Protein AF-A0A7Z1KKL9-F1 (afdb_monomer_lite)

Foldseek 3Di:
DDWDQDLQRWIKDWDQDPVRFIKIKTAHADDPVLCVVCVVVLVVLLVCLPPPQRLQCQLLCSLVVSVVVVVVCCVVVVDPPPDDDVLNVLQVRMKMWGDDVNDIDIDGLVVCVVVVVDPPVRSSNVSSLSSLSRSCPSPDDSVVCCVRSVVSNCVNVVD

pLDDT: mean 88.65, std 7.65, range [48.06, 95.81]

Sequence (159 aa):
MAVKIDRKLNFVSTITRDDGSLVYLHIVPFPYEVVEENCVLLGNLFNNFFSLVGSVGAPRVAAMMLRKIIKARQEAGDLQPGTPNIVDEIQRLTTVIWNDNGTWKTSSLEAAFRQEIITDDEYREVEGEVVFFMVSSAIQKANLIAPTVGKALDMYSGQ

Radius of gyration: 15.47 Å; chains: 1; bounding box: 38×26×46 Å

Organism: Salmonella dublin (NCBI:txid98360)

Secondary structure (DSSP, 8-state):
---EE-TT--EEEEEE-TTS-EEEEEEPPPPHHHHHHTHHHHHHHHHHIIIII-TTTHHHHHHHHHHHHHHHHHHTTSS-TT---HHHHHHHTEEEEEEETTEEEEEEHHHHHHTTSS-HHHHHHHHHHHHHHHHHHHHS-HHHHIIIIIHHHHHHTT-

Structure (mmCIF, N/CA/C/O backbone):
data_AF-A0A7Z1KKL9-F1
#
_entry.id   AF-A0A7Z1KKL9-F1
#
loop_
_atom_site.group_PDB
_atom_site.id
_atom_site.type_symbol
_atom_site.label_atom_id
_atom_site.label_alt_id
_atom_site.label_comp_id
_atom_site.label_asym_id
_atom_site.label_entity_id
_atom_site.label_seq_id
_atom_site.pdbx_PDB_ins_code
_atom_site.Cartn_x
_atom_site.Cartn_y
_atom_site.Cartn_z
_atom_site.occupancy
_atom_site.B_iso_or_equiv
_atom_site.auth_seq_id
_atom_site.auth_comp_id
_atom_site.auth_asym_id
_atom_site.auth_atom_id
_atom_site.pdbx_PDB_model_num
ATOM 1 N N . MET A 1 1 ? -0.823 5.212 14.093 1.00 56.66 1 MET A N 1
ATOM 2 C CA . MET A 1 1 ? -1.318 3.980 13.444 1.00 56.66 1 MET A CA 1
ATOM 3 C C . MET A 1 1 ? -0.376 2.845 13.793 1.00 56.66 1 MET A C 1
ATOM 5 O O . MET A 1 1 ? 0.814 3.065 13.669 1.00 56.66 1 MET A O 1
ATOM 9 N N . ALA A 1 2 ? -0.844 1.676 14.240 1.00 62.31 2 ALA A N 1
ATOM 10 C CA . ALA A 1 2 ? 0.051 0.541 14.504 1.00 62.31 2 ALA A CA 1
ATOM 11 C C . ALA A 1 2 ? 0.316 -0.259 13.216 1.00 62.31 2 ALA A C 1
ATOM 13 O O . ALA A 1 2 ? -0.637 -0.724 12.583 1.00 62.31 2 ALA A O 1
ATOM 14 N N . VAL A 1 3 ? 1.594 -0.429 12.864 1.00 64.75 3 VAL A N 1
ATOM 15 C CA . VAL A 1 3 ? 2.072 -1.094 11.641 1.00 64.75 3 VAL A CA 1
ATOM 16 C C . VAL A 1 3 ? 2.664 -2.467 11.968 1.00 64.75 3 VAL A C 1
ATOM 18 O O . VAL A 1 3 ? 3.428 -2.636 12.919 1.00 64.75 3 VAL A O 1
ATOM 21 N N . LYS A 1 4 ? 2.318 -3.491 11.179 1.00 75.69 4 LYS A N 1
ATOM 22 C CA . LYS A 1 4 ? 2.917 -4.829 11.294 1.00 75.69 4 LYS A CA 1
ATOM 23 C C . LYS A 1 4 ? 3.080 -5.489 9.930 1.00 75.69 4 LYS A C 1
ATOM 25 O O . LYS A 1 4 ? 2.130 -5.552 9.160 1.00 75.69 4 LYS A O 1
ATOM 30 N N . ILE A 1 5 ? 4.262 -6.049 9.669 1.00 74.56 5 ILE A N 1
ATOM 31 C CA . ILE A 1 5 ? 4.552 -6.846 8.468 1.00 74.56 5 ILE A CA 1
ATOM 32 C C . ILE A 1 5 ? 4.816 -8.289 8.904 1.00 74.56 5 ILE A C 1
ATOM 34 O O . ILE A 1 5 ? 5.704 -8.542 9.724 1.00 74.56 5 ILE A O 1
ATOM 38 N N . ASP A 1 6 ? 4.024 -9.239 8.410 1.00 73.25 6 ASP A N 1
ATOM 39 C CA . ASP A 1 6 ? 4.187 -10.655 8.747 1.00 73.25 6 ASP A CA 1
ATOM 40 C C . ASP A 1 6 ? 5.211 -11.373 7.838 1.00 73.25 6 ASP A C 1
ATOM 42 O O . ASP A 1 6 ? 5.744 -10.818 6.877 1.00 73.25 6 ASP A O 1
ATOM 46 N N . ARG A 1 7 ? 5.513 -12.646 8.136 1.00 61.34 7 ARG A N 1
ATOM 47 C CA . ARG A 1 7 ? 6.477 -13.449 7.352 1.00 61.34 7 ARG A CA 1
ATOM 48 C C . ARG A 1 7 ? 6.028 -13.744 5.917 1.00 61.34 7 ARG A C 1
ATOM 50 O O . ARG A 1 7 ? 6.867 -14.121 5.105 1.00 61.34 7 ARG A O 1
ATOM 57 N N . LYS A 1 8 ? 4.733 -13.622 5.625 1.00 69.31 8 LYS A N 1
ATOM 58 C CA . LYS A 1 8 ? 4.160 -13.749 4.281 1.00 69.31 8 LYS A CA 1
ATOM 59 C C . LYS A 1 8 ? 4.096 -12.395 3.565 1.00 69.31 8 LYS A C 1
ATOM 61 O O . LYS A 1 8 ? 3.557 -12.339 2.467 1.00 69.31 8 LYS A O 1
ATOM 66 N N . LEU A 1 9 ? 4.672 -11.344 4.162 1.00 76.69 9 LEU A N 1
ATOM 67 C CA . LEU A 1 9 ? 4.603 -9.963 3.696 1.00 76.69 9 LEU A CA 1
ATOM 68 C C . LEU A 1 9 ? 3.171 -9.416 3.656 1.00 76.69 9 LEU A C 1
ATOM 70 O O . LEU A 1 9 ? 2.892 -8.526 2.868 1.00 76.69 9 LEU A O 1
ATOM 74 N N . ASN A 1 10 ? 2.263 -9.894 4.508 1.00 83.31 10 ASN A N 1
ATOM 75 C CA . ASN A 1 10 ? 1.028 -9.154 4.739 1.00 83.31 10 ASN A CA 1
ATOM 76 C C . ASN A 1 10 ? 1.354 -7.930 5.585 1.00 83.31 10 ASN A C 1
ATOM 78 O O . ASN A 1 10 ? 2.002 -8.045 6.632 1.00 83.31 10 ASN A O 1
ATOM 82 N N . PHE A 1 11 ? 0.896 -6.774 5.129 1.00 85.12 11 PHE A N 1
ATOM 83 C CA . PHE A 1 11 ? 1.008 -5.526 5.861 1.00 85.12 11 PHE A CA 1
ATOM 84 C C . PHE A 1 11 ? -0.329 -5.214 6.522 1.00 85.12 11 PHE A C 1
ATOM 86 O O . PHE A 1 11 ? -1.378 -5.244 5.881 1.00 85.12 11 PHE A O 1
ATOM 93 N N . VAL A 1 12 ? -0.282 -4.952 7.825 1.00 87.81 12 VAL A N 1
ATOM 94 C CA . VAL A 1 12 ? -1.422 -4.488 8.605 1.00 87.81 12 VAL A CA 1
ATOM 95 C C . VAL A 1 12 ? -1.148 -3.065 9.062 1.00 87.81 12 VAL A C 1
ATOM 97 O O . VAL A 1 12 ? -0.140 -2.831 9.730 1.00 87.81 12 VAL A O 1
ATOM 100 N N . SER A 1 13 ? -2.053 -2.149 8.721 1.00 87.06 13 SER A N 1
ATOM 101 C CA . SER A 1 13 ? -2.093 -0.781 9.250 1.00 87.06 13 SER A CA 1
ATOM 102 C C . SER A 1 13 ? -3.379 -0.587 10.050 1.00 87.06 13 SER A C 1
ATOM 104 O O . SER A 1 13 ? -4.375 -1.276 9.822 1.00 87.06 13 SER A O 1
ATOM 106 N N . THR A 1 14 ? -3.357 0.311 11.031 1.00 90.12 14 THR A N 1
ATOM 107 C CA . THR A 1 14 ? -4.506 0.570 11.909 1.00 90.12 14 THR A CA 1
ATOM 108 C C . THR A 1 14 ? -4.758 2.059 12.005 1.00 90.12 14 THR A C 1
ATOM 110 O O . THR A 1 14 ? -3.934 2.777 12.569 1.00 90.12 14 THR A O 1
ATOM 113 N N . ILE A 1 15 ? -5.920 2.502 11.540 1.00 89.88 15 ILE A N 1
ATOM 114 C CA . ILE A 1 15 ? -6.412 3.857 11.761 1.00 89.88 15 ILE A CA 1
ATOM 115 C C . ILE A 1 15 ? -7.050 3.888 13.147 1.00 89.88 15 ILE A C 1
ATOM 117 O O . ILE A 1 15 ? -7.956 3.106 13.447 1.00 89.88 15 ILE A O 1
ATOM 121 N N . THR A 1 16 ? -6.548 4.775 13.998 1.00 87.88 16 THR A N 1
ATOM 122 C CA . THR A 1 16 ? -7.116 5.042 15.319 1.00 87.88 16 THR A CA 1
ATOM 123 C C . THR A 1 16 ? -7.746 6.416 15.270 1.00 87.88 16 THR A C 1
ATOM 125 O O . THR A 1 16 ? -7.037 7.399 15.067 1.00 87.88 16 THR A O 1
ATOM 128 N N . ARG A 1 17 ? -9.065 6.466 15.427 1.00 88.62 17 ARG A N 1
ATOM 129 C CA . ARG A 1 17 ? -9.824 7.715 15.427 1.00 88.62 17 ARG A CA 1
ATOM 130 C C . ARG A 1 17 ? -9.868 8.340 16.811 1.00 88.62 17 ARG A C 1
ATOM 132 O O . ARG A 1 17 ? -9.662 7.662 17.818 1.00 88.62 17 ARG A O 1
ATOM 139 N N . ASP A 1 18 ? -10.213 9.621 16.851 1.00 85.25 18 ASP A N 1
ATOM 140 C CA . ASP A 1 18 ? -10.347 10.390 18.092 1.00 85.25 18 ASP A CA 1
ATOM 141 C C . ASP A 1 18 ? -11.429 9.828 19.031 1.00 85.25 18 ASP A C 1
ATOM 143 O O . ASP A 1 18 ? -11.326 9.954 20.250 1.00 85.25 18 ASP A O 1
ATOM 147 N N . ASP A 1 19 ? -12.451 9.165 18.480 1.00 85.56 19 ASP A N 1
ATOM 148 C CA . ASP A 1 19 ? -13.516 8.494 19.236 1.00 85.56 19 ASP A CA 1
ATOM 149 C C . ASP A 1 19 ? -13.107 7.112 19.789 1.00 85.56 19 ASP A C 1
ATOM 151 O O . ASP A 1 19 ? -13.902 6.434 20.442 1.00 85.56 19 ASP A O 1
ATOM 155 N N . GLY A 1 20 ? -11.865 6.686 19.540 1.00 84.00 20 GLY A N 1
ATOM 156 C CA . GLY A 1 20 ? -11.327 5.391 19.946 1.00 84.00 20 GLY A CA 1
ATOM 157 C C . GLY A 1 20 ? -11.741 4.226 19.046 1.00 84.00 20 GLY A C 1
ATOM 158 O O . GLY A 1 20 ? -11.329 3.091 19.303 1.00 84.00 20 GLY A O 1
ATOM 159 N N . SER A 1 21 ? -12.525 4.469 17.991 1.00 87.69 21 SER A N 1
ATOM 160 C CA . SER A 1 21 ? -12.839 3.441 17.005 1.00 87.69 21 SER A CA 1
ATOM 161 C C . SER A 1 21 ? -11.605 3.085 16.170 1.00 87.69 21 SER A C 1
ATOM 163 O O . SER A 1 21 ? -10.702 3.897 15.936 1.00 87.69 21 SER A O 1
ATOM 165 N N . LEU A 1 22 ? -11.549 1.816 15.762 1.00 90.94 22 LEU A N 1
ATOM 166 C CA . LEU A 1 22 ? -10.426 1.247 15.030 1.00 90.94 22 LEU A CA 1
ATOM 167 C C . LEU A 1 22 ? -10.890 0.760 13.664 1.00 90.94 22 LEU A C 1
ATOM 169 O O . LEU A 1 22 ? -11.866 0.011 13.556 1.00 90.94 22 LEU A O 1
ATOM 173 N N . VAL A 1 23 ? -10.136 1.138 12.638 1.00 92.94 23 VAL A N 1
ATOM 174 C CA . VAL A 1 23 ? -10.249 0.571 11.295 1.00 92.94 23 VAL A CA 1
ATOM 175 C C . VAL A 1 23 ? -8.927 -0.104 10.971 1.00 92.94 23 VAL A C 1
ATOM 177 O O . VAL A 1 23 ? -7.869 0.519 11.043 1.00 92.94 23 VAL A O 1
ATOM 180 N N . TYR A 1 24 ? -8.977 -1.386 10.628 1.00 93.38 24 TYR A N 1
ATOM 181 C CA . TYR A 1 24 ? -7.793 -2.131 10.226 1.00 93.38 24 TYR A CA 1
ATOM 182 C C . TYR A 1 24 ? -7.713 -2.218 8.712 1.00 93.38 24 TYR A C 1
ATOM 184 O O . TYR A 1 24 ? -8.711 -2.392 8.017 1.00 93.38 24 TYR A O 1
ATOM 192 N N . LEU A 1 25 ? -6.492 -2.157 8.214 1.00 93.31 25 LEU A N 1
ATOM 193 C CA . LEU A 1 25 ? -6.150 -2.340 6.820 1.00 93.31 25 LEU A CA 1
ATOM 194 C C . LEU A 1 25 ? -5.293 -3.584 6.727 1.00 93.31 25 LEU A C 1
ATOM 196 O O . LEU A 1 25 ? -4.316 -3.709 7.457 1.00 93.31 25 LEU A O 1
ATOM 200 N N . HIS A 1 26 ? -5.654 -4.492 5.836 1.00 93.94 26 HIS A N 1
ATOM 201 C CA . HIS A 1 26 ? -4.886 -5.686 5.538 1.00 93.94 26 HIS A CA 1
ATOM 202 C C . HIS A 1 26 ? -4.524 -5.684 4.055 1.00 93.94 26 HIS A C 1
ATOM 204 O O . HIS A 1 26 ? -5.396 -5.811 3.193 1.00 93.94 26 HIS A O 1
ATOM 210 N N . ILE A 1 27 ? -3.234 -5.528 3.775 1.00 94.44 27 ILE A N 1
ATOM 211 C CA . ILE A 1 27 ? -2.669 -5.434 2.436 1.00 94.44 27 ILE A CA 1
ATOM 212 C C . ILE A 1 27 ? -1.919 -6.728 2.139 1.00 94.44 27 ILE A C 1
ATOM 214 O O . ILE A 1 27 ? -1.012 -7.121 2.880 1.00 94.44 27 ILE A O 1
ATOM 218 N N . VAL A 1 28 ? -2.277 -7.360 1.026 1.00 92.81 28 VAL A N 1
ATOM 219 C CA . VAL A 1 28 ? -1.585 -8.533 0.485 1.00 92.81 28 VAL A CA 1
ATOM 220 C C . VAL A 1 28 ? -0.608 -8.062 -0.601 1.00 92.81 28 VAL A C 1
ATOM 222 O O . VAL A 1 28 ? -0.984 -7.223 -1.419 1.00 92.81 28 VAL A O 1
ATOM 225 N N . PRO A 1 29 ? 0.642 -8.557 -0.640 1.00 91.25 29 PRO A N 1
ATOM 226 C CA . PRO A 1 29 ? 1.599 -8.177 -1.675 1.00 91.25 29 PRO A CA 1
ATOM 227 C C . PRO A 1 29 ? 1.132 -8.665 -3.053 1.00 91.25 29 PRO A C 1
ATOM 229 O O . PRO A 1 29 ? 0.320 -9.587 -3.162 1.00 91.25 29 PRO A O 1
ATOM 232 N N . PHE A 1 30 ? 1.664 -8.065 -4.120 1.00 93.88 30 PHE A N 1
ATOM 233 C CA . PHE A 1 30 ? 1.321 -8.484 -5.477 1.00 93.88 30 PHE A CA 1
ATOM 234 C C . PHE A 1 30 ? 1.674 -9.961 -5.728 1.00 93.88 30 PHE A C 1
ATOM 236 O O . PHE A 1 30 ? 2.753 -10.409 -5.325 1.00 93.88 30 PHE A O 1
ATOM 243 N N . PRO A 1 31 ? 0.805 -10.712 -6.429 1.00 92.44 31 PRO A N 1
ATOM 244 C CA . PRO A 1 31 ? 1.171 -12.019 -6.956 1.00 92.44 31 PRO A CA 1
ATOM 245 C C . PRO A 1 31 ? 2.233 -11.866 -8.057 1.00 92.44 31 PRO A C 1
ATOM 247 O O . PRO A 1 31 ? 2.389 -10.793 -8.646 1.00 92.44 31 PRO A O 1
ATOM 250 N N . TYR A 1 32 ? 2.981 -12.938 -8.324 1.00 90.06 32 TYR A N 1
ATOM 251 C CA . TYR A 1 32 ? 4.151 -12.892 -9.205 1.00 90.06 32 TYR A CA 1
ATOM 252 C C . TYR A 1 32 ? 3.809 -12.421 -10.623 1.00 90.06 32 TYR A C 1
ATOM 254 O O . TYR A 1 32 ? 4.545 -11.624 -11.194 1.00 90.06 32 TYR A O 1
ATOM 262 N N . GLU A 1 33 ? 2.665 -12.848 -11.150 1.00 92.25 33 GLU A N 1
ATOM 263 C CA . GLU A 1 33 ? 2.192 -12.531 -12.497 1.00 92.25 33 GLU A CA 1
ATOM 264 C C . GLU A 1 33 ? 1.984 -11.017 -12.665 1.00 92.25 33 GLU A C 1
ATOM 266 O O . GLU A 1 33 ? 2.451 -10.415 -13.628 1.00 92.25 33 GLU A O 1
ATOM 271 N N . VAL A 1 34 ? 1.390 -10.365 -11.658 1.00 93.06 34 VAL A N 1
ATOM 272 C CA . VAL A 1 34 ? 1.195 -8.905 -11.657 1.00 93.06 34 VAL A CA 1
ATOM 273 C C . VAL A 1 34 ? 2.539 -8.176 -11.591 1.00 93.06 34 VAL A C 1
ATOM 275 O O . VAL A 1 34 ? 2.708 -7.135 -12.232 1.00 93.06 34 VAL A O 1
ATOM 278 N N . VAL A 1 35 ? 3.509 -8.710 -10.839 1.00 93.81 35 VAL A N 1
ATOM 279 C CA . VAL A 1 35 ? 4.864 -8.140 -10.770 1.00 93.81 35 VAL A CA 1
ATOM 280 C C . VAL A 1 35 ? 5.586 -8.278 -12.108 1.00 93.81 35 VAL A C 1
ATOM 282 O O . VAL A 1 35 ? 6.212 -7.316 -12.548 1.00 93.81 35 VAL A O 1
ATOM 285 N N . GLU A 1 36 ? 5.491 -9.436 -12.760 1.00 92.75 36 GLU A N 1
ATOM 286 C CA . GLU A 1 36 ? 6.111 -9.708 -14.058 1.00 92.75 36 GLU A CA 1
ATOM 287 C C . GLU A 1 36 ? 5.585 -8.751 -15.138 1.00 92.75 36 GLU A C 1
ATOM 289 O O . GLU A 1 36 ? 6.372 -8.044 -15.774 1.00 92.75 36 GLU A O 1
ATOM 294 N N . GLU A 1 37 ? 4.261 -8.632 -15.261 1.00 92.12 37 GLU A N 1
ATOM 295 C CA . GLU A 1 37 ? 3.599 -7.750 -16.231 1.00 92.12 37 GLU A CA 1
ATOM 296 C C . GLU A 1 37 ? 3.939 -6.264 -16.022 1.00 92.12 37 GLU A C 1
ATOM 298 O O . GLU A 1 37 ? 4.019 -5.487 -16.977 1.00 92.12 37 GLU A O 1
ATOM 303 N N . ASN A 1 38 ? 4.174 -5.849 -14.772 1.00 93.12 38 ASN A N 1
ATOM 304 C CA . ASN A 1 38 ? 4.364 -4.445 -14.402 1.00 93.12 38 ASN A CA 1
ATOM 305 C C . ASN A 1 38 ? 5.797 -4.103 -13.971 1.00 93.12 38 ASN A C 1
ATOM 307 O O . ASN A 1 38 ? 6.036 -3.006 -13.457 1.00 93.12 38 ASN A O 1
ATOM 311 N N . CYS A 1 39 ? 6.768 -4.991 -14.193 1.00 92.62 39 CYS A N 1
ATOM 312 C CA . CYS A 1 39 ? 8.105 -4.897 -13.597 1.00 92.62 39 CYS A CA 1
ATOM 313 C C . CYS A 1 39 ? 8.823 -3.566 -13.884 1.00 92.62 39 CYS A C 1
ATOM 315 O O . CYS A 1 39 ? 9.411 -2.970 -12.981 1.00 92.62 39 CYS A O 1
ATOM 317 N N . VAL A 1 40 ? 8.716 -3.036 -15.107 1.00 92.75 40 VAL A N 1
ATOM 318 C CA . VAL A 1 40 ? 9.313 -1.740 -15.484 1.00 92.75 40 VAL A CA 1
ATOM 319 C C . VAL A 1 40 ? 8.627 -0.573 -14.767 1.00 92.75 40 VAL A C 1
ATOM 321 O O . VAL A 1 40 ? 9.294 0.361 -14.320 1.00 92.75 40 VAL A O 1
ATOM 324 N N . LEU A 1 41 ? 7.296 -0.611 -14.631 1.00 93.56 41 LEU A N 1
ATOM 325 C CA . LEU A 1 41 ? 6.544 0.414 -13.899 1.00 93.56 41 LEU A CA 1
ATOM 326 C C . LEU A 1 41 ? 6.944 0.407 -12.423 1.00 93.56 41 LEU A C 1
ATOM 328 O O . LEU A 1 41 ? 7.282 1.454 -11.871 1.00 93.56 41 LEU A O 1
ATOM 332 N N . LEU A 1 42 ? 6.928 -0.779 -11.812 1.00 95.38 42 LEU A N 1
ATOM 333 C CA . LEU A 1 42 ? 7.241 -0.988 -10.403 1.00 95.38 42 LEU A CA 1
ATOM 334 C C . LEU A 1 42 ? 8.686 -0.599 -10.085 1.00 95.38 42 LEU A C 1
ATOM 336 O O . LEU A 1 42 ? 8.917 0.127 -9.123 1.00 95.38 42 LEU A O 1
ATOM 340 N N . GLY A 1 43 ? 9.645 -1.000 -10.923 1.00 94.12 43 GLY A N 1
ATOM 341 C CA . GLY A 1 43 ? 11.055 -0.644 -10.761 1.00 94.12 43 GLY A CA 1
ATOM 342 C C . GLY A 1 43 ? 11.298 0.864 -10.847 1.00 94.12 43 GLY A C 1
ATOM 343 O O . GLY A 1 43 ? 11.998 1.425 -10.003 1.00 94.12 43 GLY A O 1
ATOM 344 N N . ASN A 1 44 ? 10.669 1.547 -11.808 1.00 93.88 44 ASN A N 1
ATOM 345 C CA . ASN A 1 44 ? 10.779 3.003 -11.934 1.00 93.88 44 ASN A CA 1
ATOM 346 C C . ASN A 1 44 ? 10.159 3.729 -10.736 1.00 93.88 44 ASN A C 1
ATOM 348 O O . ASN A 1 44 ? 10.751 4.669 -10.206 1.00 93.88 44 ASN A O 1
ATOM 352 N N . LEU A 1 45 ? 8.976 3.296 -10.296 1.00 94.50 45 LEU A N 1
ATOM 353 C CA . LEU A 1 45 ? 8.298 3.888 -9.148 1.00 94.50 45 LEU A CA 1
ATOM 354 C C . LEU A 1 45 ? 9.108 3.680 -7.862 1.00 94.50 45 LEU A C 1
ATOM 356 O O . LEU A 1 45 ? 9.333 4.638 -7.123 1.00 94.50 45 LEU A O 1
ATOM 360 N N . PHE A 1 46 ? 9.630 2.468 -7.662 1.00 94.38 46 PHE A N 1
ATOM 361 C CA . PHE A 1 46 ? 10.534 2.137 -6.568 1.00 94.38 46 PHE A CA 1
ATOM 362 C C . PHE A 1 46 ? 11.776 3.030 -6.564 1.00 94.38 46 PHE A C 1
ATOM 364 O O . PHE A 1 46 ? 12.072 3.655 -5.552 1.00 94.38 46 PHE A O 1
ATOM 371 N N . ASN A 1 47 ? 12.477 3.149 -7.696 1.00 93.75 47 ASN A N 1
ATOM 372 C CA . ASN A 1 47 ? 13.646 4.020 -7.803 1.00 93.75 47 ASN A CA 1
ATOM 373 C C . ASN A 1 47 ? 13.300 5.470 -7.432 1.00 93.75 47 ASN A C 1
ATOM 375 O O . ASN A 1 47 ? 14.002 6.090 -6.634 1.00 93.75 47 ASN A O 1
ATOM 379 N N . ASN A 1 48 ? 12.179 5.980 -7.947 1.00 93.44 48 ASN A N 1
ATOM 380 C CA . ASN A 1 48 ? 11.762 7.357 -7.713 1.00 93.44 48 ASN A CA 1
ATOM 381 C C . ASN A 1 48 ? 11.446 7.652 -6.238 1.00 93.44 48 ASN A C 1
ATOM 383 O O . ASN A 1 48 ? 11.693 8.774 -5.790 1.00 93.44 48 ASN A O 1
ATOM 387 N N . PHE A 1 49 ? 10.947 6.675 -5.470 1.00 92.38 49 PHE A N 1
ATOM 388 C CA . PHE A 1 49 ? 10.750 6.835 -4.025 1.00 92.38 49 PHE A CA 1
ATOM 389 C C . PHE A 1 49 ? 12.050 7.219 -3.319 1.00 92.38 49 PHE A C 1
ATOM 391 O O . PHE A 1 49 ? 12.073 8.162 -2.530 1.00 92.38 49 PHE A O 1
ATOM 398 N N . PHE A 1 50 ? 13.149 6.539 -3.639 1.00 87.88 50 PHE A N 1
ATOM 399 C CA . PHE A 1 50 ? 14.428 6.770 -2.971 1.00 87.88 50 PHE A CA 1
ATOM 400 C C . PHE A 1 50 ? 15.230 7.911 -3.595 1.00 87.88 50 PHE A C 1
ATOM 402 O O . PHE A 1 50 ? 15.915 8.623 -2.865 1.00 87.88 50 PHE A O 1
ATOM 409 N N . SER A 1 51 ? 15.143 8.117 -4.911 1.00 91.12 51 SER A N 1
ATOM 410 C CA . SER A 1 51 ? 15.964 9.114 -5.605 1.00 91.12 51 SER A CA 1
ATOM 411 C C . SER A 1 51 ? 15.403 10.536 -5.549 1.00 91.12 51 SER A C 1
ATOM 413 O O . SER A 1 51 ? 16.182 11.483 -5.619 1.00 91.12 51 SER A O 1
ATOM 415 N N . LEU A 1 52 ? 14.077 10.710 -5.466 1.00 89.62 52 LEU A N 1
ATOM 416 C CA . LEU A 1 52 ? 13.440 12.037 -5.508 1.00 89.62 52 LEU A CA 1
ATOM 417 C C . LEU A 1 52 ? 12.937 12.521 -4.147 1.00 89.62 52 LEU A C 1
ATOM 419 O O . LEU A 1 52 ? 12.859 13.726 -3.926 1.00 89.62 52 LEU A O 1
ATOM 423 N N . VAL A 1 53 ? 12.556 11.599 -3.263 1.00 88.44 53 VAL A N 1
ATOM 424 C CA . VAL A 1 53 ? 11.820 11.924 -2.030 1.00 88.44 53 VAL A CA 1
ATOM 425 C C . VAL A 1 53 ? 12.582 11.456 -0.794 1.00 88.44 53 VAL A C 1
ATOM 427 O O . VAL A 1 53 ? 12.645 12.165 0.208 1.00 88.44 53 VAL A O 1
ATOM 430 N N . GLY A 1 54 ? 13.188 10.272 -0.876 1.00 87.31 54 GLY A N 1
ATOM 431 C CA . GLY A 1 54 ? 13.802 9.594 0.257 1.00 87.31 54 GLY A CA 1
ATOM 432 C C . GLY A 1 54 ? 12.800 8.713 1.008 1.00 87.31 54 GLY A C 1
ATOM 433 O O . GLY A 1 54 ? 11.584 8.864 0.892 1.00 87.31 54 GLY A O 1
ATOM 434 N N . SER A 1 55 ? 13.323 7.770 1.793 1.00 81.88 55 SER A N 1
ATOM 435 C CA . SER A 1 55 ? 12.539 6.685 2.400 1.00 81.88 55 SER A CA 1
ATOM 436 C C . SER A 1 55 ? 11.392 7.158 3.296 1.00 81.88 55 SER A C 1
ATOM 438 O O . SER A 1 55 ? 10.319 6.572 3.245 1.00 81.88 55 SER A O 1
ATOM 440 N N . VAL A 1 56 ? 11.596 8.213 4.090 1.00 85.25 56 VAL A N 1
ATOM 441 C CA . VAL A 1 56 ? 10.605 8.700 5.070 1.00 85.25 56 VAL A CA 1
ATOM 442 C C . VAL A 1 56 ? 9.449 9.447 4.400 1.00 85.25 56 VAL A C 1
ATOM 444 O O . VAL A 1 56 ? 8.308 9.339 4.830 1.00 85.25 56 VAL A O 1
ATOM 447 N N . GLY A 1 57 ? 9.727 10.205 3.334 1.00 87.25 57 GLY A N 1
ATOM 448 C CA . GLY A 1 57 ? 8.702 10.975 2.624 1.00 87.25 57 GLY A CA 1
ATOM 449 C C . GLY A 1 57 ? 7.971 10.179 1.541 1.00 87.25 57 GLY A C 1
ATOM 450 O O . GLY A 1 57 ? 6.903 10.595 1.094 1.00 87.25 57 GLY A O 1
ATOM 451 N N . ALA A 1 58 ? 8.529 9.045 1.108 1.00 91.75 58 ALA A N 1
ATOM 452 C CA . ALA A 1 58 ? 7.977 8.241 0.024 1.00 91.75 58 ALA A CA 1
ATOM 453 C C . ALA A 1 58 ? 6.526 7.769 0.258 1.00 91.75 58 ALA A C 1
ATOM 455 O O . ALA A 1 58 ? 5.734 7.938 -0.673 1.00 91.75 58 ALA A O 1
ATOM 456 N N . PRO A 1 59 ? 6.122 7.274 1.453 1.00 92.00 59 PRO A N 1
ATOM 457 C CA . PRO A 1 59 ? 4.730 6.897 1.715 1.00 92.00 59 PRO A CA 1
ATOM 458 C C . PRO A 1 59 ? 3.737 8.015 1.389 1.00 92.00 59 PRO A C 1
ATOM 460 O O . PRO A 1 59 ? 2.756 7.783 0.689 1.00 92.00 59 PRO A O 1
ATOM 463 N N . ARG A 1 60 ? 4.046 9.262 1.776 1.00 89.69 60 ARG A N 1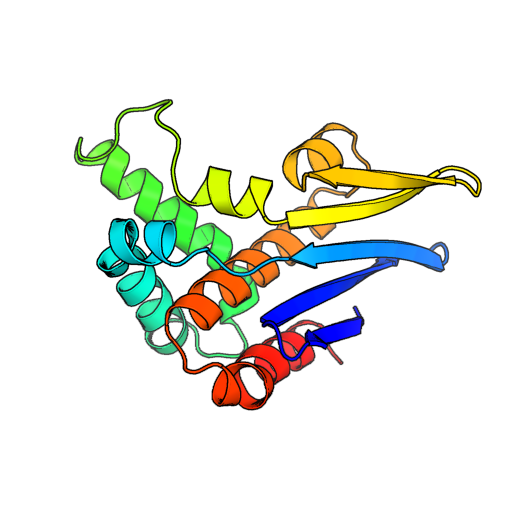
ATOM 464 C CA . ARG A 1 60 ? 3.167 10.425 1.566 1.00 89.69 60 ARG A CA 1
ATOM 465 C C . ARG A 1 60 ? 2.817 10.670 0.101 1.00 89.69 60 ARG A C 1
ATOM 467 O O . ARG A 1 60 ? 1.752 11.203 -0.195 1.00 89.69 60 ARG A O 1
ATOM 474 N N . VAL A 1 61 ? 3.733 10.355 -0.813 1.00 91.31 61 VAL A N 1
ATOM 475 C CA . VAL A 1 61 ? 3.614 10.722 -2.231 1.00 91.31 61 VAL A CA 1
ATOM 476 C C . VAL A 1 61 ? 3.462 9.533 -3.169 1.00 91.31 61 VAL A C 1
ATOM 478 O O . VAL A 1 61 ? 3.209 9.733 -4.358 1.00 91.31 61 VAL A O 1
ATOM 481 N N . ALA A 1 62 ? 3.557 8.307 -2.656 1.00 94.06 62 ALA A N 1
ATOM 482 C CA . ALA A 1 62 ? 3.587 7.092 -3.457 1.00 94.06 62 ALA A CA 1
ATOM 483 C C . ALA A 1 62 ? 2.382 6.968 -4.401 1.00 94.06 62 ALA A C 1
ATOM 485 O O . ALA A 1 62 ? 2.549 6.798 -5.612 1.00 94.06 62 ALA A O 1
ATOM 486 N N . ALA A 1 63 ? 1.172 7.158 -3.871 1.00 93.75 63 ALA A N 1
ATOM 487 C CA . ALA A 1 63 ? -0.061 7.115 -4.652 1.00 93.75 63 ALA A CA 1
ATOM 488 C C . ALA A 1 63 ? -0.135 8.221 -5.719 1.00 93.75 63 ALA A C 1
ATOM 490 O O . ALA A 1 63 ? -0.567 7.985 -6.849 1.00 93.75 63 ALA A O 1
ATOM 491 N N . MET A 1 64 ? 0.351 9.427 -5.402 1.00 93.44 64 MET A N 1
ATOM 492 C CA . MET A 1 64 ? 0.402 10.543 -6.353 1.00 93.44 64 MET A CA 1
ATOM 493 C C . MET A 1 64 ? 1.379 10.268 -7.500 1.00 93.44 64 MET A C 1
ATOM 495 O O . MET A 1 64 ? 1.070 10.552 -8.659 1.00 93.44 64 MET A O 1
ATOM 499 N N . MET A 1 65 ? 2.541 9.688 -7.197 1.00 94.50 65 MET A N 1
ATOM 500 C CA . MET A 1 65 ? 3.535 9.316 -8.203 1.00 94.50 65 MET A CA 1
ATOM 501 C C . MET A 1 65 ? 3.012 8.212 -9.121 1.00 94.50 65 MET A C 1
ATOM 503 O O . MET A 1 65 ? 3.153 8.326 -10.339 1.00 94.50 65 MET A O 1
ATOM 507 N N . LEU A 1 66 ? 2.344 7.198 -8.561 1.00 94.62 66 LEU A N 1
ATOM 508 C CA . LEU A 1 66 ? 1.703 6.145 -9.343 1.00 94.62 66 LEU A CA 1
ATOM 509 C C . LEU A 1 66 ? 0.648 6.722 -10.296 1.00 94.62 66 LEU A C 1
ATOM 511 O O . LEU A 1 66 ? 0.727 6.496 -11.504 1.00 94.62 66 LEU A O 1
ATOM 515 N N . ARG A 1 67 ? -0.281 7.546 -9.789 1.00 91.94 67 ARG A N 1
ATOM 516 C CA . ARG A 1 67 ? -1.294 8.224 -10.619 1.00 91.94 67 ARG A CA 1
ATOM 517 C C . ARG A 1 67 ? -0.676 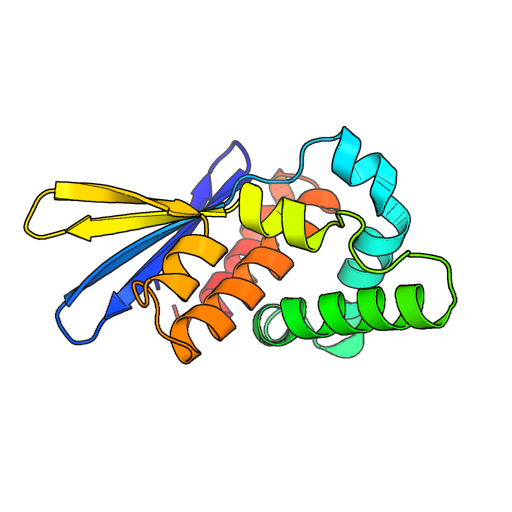9.038 -11.750 1.00 91.94 67 ARG A C 1
ATOM 519 O O . ARG A 1 67 ? -1.176 9.003 -12.871 1.00 91.94 67 ARG A O 1
ATOM 526 N N . LYS A 1 68 ? 0.417 9.756 -11.477 1.00 92.50 68 LYS A N 1
ATOM 527 C CA . LYS A 1 68 ? 1.114 10.560 -12.489 1.00 92.50 68 LYS A CA 1
ATOM 528 C C . LYS A 1 68 ? 1.706 9.691 -13.603 1.00 92.50 68 LYS A C 1
ATOM 530 O O . LYS A 1 68 ? 1.599 10.066 -14.766 1.00 92.50 68 LYS A O 1
ATOM 535 N N . ILE A 1 69 ? 2.284 8.534 -13.267 1.00 91.38 69 ILE A N 1
ATOM 536 C CA . ILE A 1 69 ? 2.813 7.578 -14.255 1.00 91.38 69 ILE A CA 1
ATOM 537 C C . ILE A 1 69 ? 1.681 6.982 -15.098 1.00 91.38 69 ILE A C 1
ATOM 539 O O . ILE A 1 69 ? 1.801 6.930 -16.320 1.00 91.38 69 ILE A O 1
ATOM 543 N N . ILE A 1 70 ? 0.576 6.566 -14.470 1.00 90.88 70 ILE A N 1
ATOM 544 C CA . ILE A 1 70 ? -0.580 6.010 -15.188 1.00 90.88 70 ILE A CA 1
ATOM 545 C C . ILE A 1 70 ? -1.176 7.047 -16.141 1.00 90.88 70 ILE A C 1
ATOM 547 O O . ILE A 1 70 ? -1.385 6.743 -17.313 1.00 90.88 70 ILE A O 1
ATOM 551 N N . LYS A 1 71 ? -1.366 8.286 -15.676 1.00 90.31 71 LYS A N 1
ATOM 552 C CA . LYS A 1 71 ? -1.865 9.381 -16.513 1.00 90.31 71 LYS A CA 1
ATOM 553 C C . LYS A 1 71 ? -0.953 9.642 -17.716 1.00 90.31 71 LYS A C 1
ATOM 555 O O . LYS A 1 71 ? -1.445 9.751 -18.830 1.00 90.31 71 LYS A O 1
ATOM 560 N N . ALA A 1 72 ? 0.366 9.662 -17.515 1.00 90.06 72 ALA A N 1
ATOM 561 C CA . ALA A 1 72 ? 1.320 9.844 -18.609 1.00 90.06 72 ALA A CA 1
ATOM 562 C C . ALA A 1 72 ? 1.253 8.708 -19.650 1.00 90.06 72 ALA A C 1
ATOM 564 O O . ALA A 1 72 ? 1.335 8.970 -20.846 1.00 90.06 72 ALA A O 1
ATOM 565 N N . ARG A 1 73 ? 1.055 7.453 -19.219 1.00 88.25 73 ARG A N 1
ATOM 566 C CA . ARG A 1 73 ? 0.862 6.311 -20.135 1.00 88.25 73 ARG A CA 1
ATOM 567 C C . ARG A 1 73 ? -0.451 6.391 -20.912 1.00 88.25 73 ARG A C 1
ATOM 569 O O . ARG A 1 73 ? -0.483 6.035 -22.085 1.00 88.25 73 ARG A O 1
ATOM 576 N N . GLN A 1 74 ? -1.520 6.873 -20.279 1.00 87.81 74 GLN A N 1
ATOM 577 C CA . GLN A 1 74 ? -2.796 7.115 -20.958 1.00 87.81 74 GLN A CA 1
ATOM 578 C C . GLN A 1 74 ? -2.662 8.212 -22.021 1.00 87.81 74 GLN A C 1
ATOM 580 O O . GLN A 1 74 ? -3.127 8.040 -23.143 1.00 87.81 74 GLN A O 1
ATOM 585 N N . GLU A 1 75 ? -1.976 9.310 -21.697 1.00 89.44 75 GLU A N 1
ATOM 586 C CA . GLU A 1 75 ? -1.704 10.410 -22.634 1.00 89.44 75 GLU A CA 1
ATOM 587 C C . GLU A 1 75 ? -0.807 9.978 -23.807 1.00 89.44 75 GLU A C 1
ATOM 589 O O . GLU A 1 75 ? -0.991 10.456 -24.924 1.00 89.44 75 GLU A O 1
ATOM 594 N N . ALA A 1 76 ? 0.123 9.045 -23.576 1.00 88.81 76 ALA A N 1
ATOM 595 C CA . ALA A 1 76 ? 0.963 8.452 -24.618 1.00 88.81 76 ALA A CA 1
ATOM 596 C C . ALA A 1 76 ? 0.223 7.436 -25.515 1.00 88.81 76 ALA A C 1
ATOM 598 O O . ALA A 1 76 ? 0.749 7.049 -26.555 1.00 88.81 76 ALA A O 1
ATOM 599 N N . GLY A 1 77 ? -0.987 7.010 -25.135 1.00 85.06 77 GLY A N 1
ATOM 600 C CA . GLY A 1 77 ? -1.761 5.993 -25.852 1.00 85.06 77 GLY A CA 1
ATOM 601 C C . GLY A 1 77 ? -1.383 4.544 -25.520 1.00 85.06 77 GLY A C 1
ATOM 602 O O . GLY A 1 77 ? -1.973 3.627 -26.087 1.00 85.06 77 GLY A O 1
ATOM 603 N N . ASP A 1 78 ? -0.460 4.325 -24.578 1.00 82.88 78 ASP A N 1
ATOM 604 C CA . ASP A 1 78 ? -0.026 2.990 -24.136 1.00 82.88 78 ASP A CA 1
ATOM 605 C C . ASP A 1 78 ? -1.092 2.278 -23.290 1.00 82.88 78 ASP A C 1
ATOM 607 O O . ASP A 1 78 ? -1.084 1.055 -23.156 1.00 82.88 78 ASP A O 1
ATOM 611 N N . LEU A 1 79 ? -1.997 3.046 -22.674 1.00 83.00 79 LEU A N 1
ATOM 612 C CA . LEU A 1 79 ? -3.019 2.532 -21.769 1.00 83.00 79 LEU A CA 1
ATOM 613 C C . LEU A 1 79 ? -4.380 3.126 -22.131 1.00 83.00 79 LEU A C 1
ATOM 615 O O . LEU A 1 79 ? -4.593 4.332 -22.022 1.00 83.00 79 LEU A O 1
ATOM 619 N N . GLN A 1 80 ? -5.306 2.276 -22.575 1.00 84.06 80 GLN A N 1
ATOM 620 C CA . GLN A 1 80 ? -6.643 2.729 -22.951 1.00 84.06 80 GLN A CA 1
ATOM 621 C C . GLN A 1 80 ? -7.454 3.129 -21.703 1.00 84.06 80 GLN A C 1
ATOM 623 O O . GLN A 1 80 ? -7.384 2.445 -20.675 1.00 84.06 80 GLN A O 1
ATOM 628 N N . PRO A 1 81 ? -8.242 4.219 -21.764 1.00 77.88 81 PRO A N 1
ATOM 629 C CA . PRO A 1 81 ? -9.161 4.576 -20.690 1.00 77.88 81 PRO A CA 1
ATOM 630 C C . PRO A 1 81 ? -10.145 3.436 -20.400 1.00 77.88 81 PRO A C 1
ATOM 632 O O . PRO A 1 81 ? -10.760 2.895 -21.315 1.00 77.88 81 PRO A O 1
ATOM 635 N N . GLY A 1 82 ? -10.310 3.089 -19.123 1.00 76.19 82 GLY A N 1
ATOM 636 C CA . GLY A 1 82 ? -11.217 2.021 -18.685 1.00 76.19 82 GLY A CA 1
ATOM 637 C C . GLY A 1 82 ? -10.615 0.613 -18.685 1.00 76.19 82 GLY A C 1
ATOM 638 O O . GLY A 1 82 ? -11.274 -0.310 -18.214 1.00 76.19 82 GLY A O 1
ATOM 639 N N . THR A 1 83 ? -9.374 0.434 -19.146 1.00 82.44 83 THR A N 1
ATOM 640 C CA . THR A 1 83 ? -8.659 -0.836 -1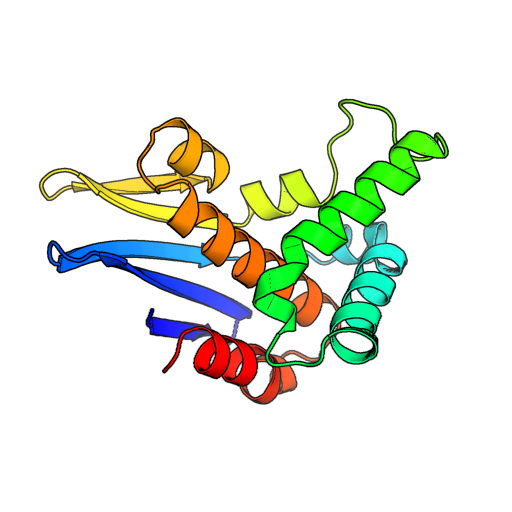8.971 1.00 82.44 83 THR A CA 1
ATOM 641 C C . THR A 1 83 ? -8.194 -0.978 -17.516 1.00 82.44 83 THR A C 1
ATOM 643 O O . THR A 1 83 ? -7.561 -0.045 -17.001 1.00 82.44 83 THR A O 1
ATOM 646 N N . PRO A 1 84 ? -8.462 -2.127 -16.859 1.00 84.12 84 PRO A N 1
ATOM 647 C CA . PRO A 1 84 ? -7.926 -2.415 -15.535 1.00 84.12 84 PRO A CA 1
ATOM 648 C C . PRO A 1 84 ? -6.407 -2.259 -15.508 1.00 84.12 84 PRO A C 1
ATOM 650 O O . PRO A 1 84 ? -5.705 -2.667 -16.433 1.00 84.12 84 PRO A O 1
ATOM 653 N N . ASN A 1 85 ? -5.899 -1.640 -14.456 1.00 89.31 85 ASN A N 1
ATOM 654 C CA . ASN A 1 85 ? -4.485 -1.354 -14.284 1.00 89.31 85 ASN A CA 1
ATOM 655 C C . ASN A 1 85 ? -4.035 -1.680 -12.856 1.00 89.31 85 ASN A C 1
ATOM 657 O O . ASN A 1 85 ? -4.807 -2.130 -12.012 1.00 89.31 85 ASN A O 1
ATOM 661 N N . ILE A 1 86 ? -2.757 -1.437 -12.571 1.00 91.56 86 ILE A N 1
ATOM 662 C CA . ILE A 1 86 ? -2.163 -1.787 -11.280 1.00 91.56 86 ILE A CA 1
ATOM 663 C C . ILE A 1 86 ? -2.833 -1.092 -10.083 1.00 91.56 86 ILE A C 1
ATOM 665 O O . ILE A 1 86 ? -2.795 -1.627 -8.981 1.00 91.56 86 ILE A O 1
ATOM 669 N N . VAL A 1 87 ? -3.473 0.068 -10.272 1.00 91.06 87 VAL A N 1
ATOM 670 C CA . VAL A 1 87 ? -4.243 0.728 -9.205 1.00 91.06 87 VAL A CA 1
ATOM 671 C C . VAL A 1 87 ? -5.444 -0.128 -8.809 1.00 91.06 87 VAL A C 1
ATOM 673 O O . VAL A 1 87 ? -5.698 -0.288 -7.619 1.00 91.06 87 VAL A O 1
ATOM 676 N N . ASP A 1 88 ? -6.135 -0.732 -9.775 1.00 90.19 88 ASP A N 1
ATOM 677 C CA . ASP A 1 88 ? -7.281 -1.609 -9.514 1.00 90.19 88 ASP A CA 1
ATOM 678 C C . ASP A 1 88 ? -6.845 -2.870 -8.748 1.00 90.19 88 ASP A C 1
ATOM 680 O O . ASP A 1 88 ? -7.504 -3.289 -7.795 1.00 90.19 88 ASP A O 1
ATOM 684 N N . GLU A 1 89 ? -5.673 -3.423 -9.081 1.00 91.06 89 GLU A N 1
ATOM 685 C CA . GLU A 1 89 ? -5.080 -4.542 -8.337 1.00 91.06 89 GLU A CA 1
ATOM 686 C C . GLU A 1 89 ? -4.714 -4.163 -6.895 1.00 91.06 89 GLU A C 1
ATOM 688 O O . GLU A 1 89 ? -4.977 -4.934 -5.971 1.00 91.06 89 GLU A O 1
ATOM 693 N N . ILE A 1 90 ? -4.166 -2.964 -6.672 1.00 93.69 90 ILE A N 1
ATOM 694 C CA . ILE A 1 90 ? -3.876 -2.449 -5.323 1.00 93.69 90 ILE A CA 1
ATOM 695 C C . ILE A 1 90 ? -5.160 -2.347 -4.490 1.00 93.69 90 ILE A C 1
ATOM 697 O O . ILE A 1 90 ? -5.192 -2.790 -3.339 1.00 93.69 90 ILE A O 1
ATOM 701 N N . GLN A 1 91 ? -6.231 -1.806 -5.075 1.00 91.06 91 GLN A N 1
ATOM 702 C CA . GLN A 1 91 ? -7.533 -1.689 -4.413 1.00 91.06 91 GLN A CA 1
ATOM 703 C C . GLN A 1 91 ? -8.110 -3.066 -4.064 1.00 91.06 91 GLN A C 1
ATOM 705 O O . GLN A 1 91 ? -8.614 -3.267 -2.959 1.00 91.06 91 GLN A O 1
ATOM 710 N N . ARG A 1 92 ? -7.991 -4.038 -4.978 1.00 90.75 92 ARG A N 1
ATOM 711 C CA . ARG A 1 92 ? -8.449 -5.422 -4.784 1.00 90.75 92 ARG A CA 1
ATOM 712 C C . ARG A 1 92 ? -7.670 -6.161 -3.694 1.00 90.75 92 ARG A C 1
ATOM 714 O O . ARG A 1 92 ? -8.250 -6.967 -2.970 1.00 90.75 92 ARG A O 1
ATOM 721 N N . LEU A 1 93 ? -6.367 -5.909 -3.584 1.00 93.94 93 LEU A N 1
ATOM 722 C CA . LEU A 1 93 ? -5.470 -6.549 -2.614 1.00 93.94 93 LEU A CA 1
ATOM 723 C C . LEU A 1 93 ? -5.456 -5.852 -1.244 1.00 93.94 93 LEU A C 1
ATOM 725 O O . LEU A 1 93 ? -4.778 -6.321 -0.325 1.00 93.94 93 LEU A O 1
ATOM 729 N N . THR A 1 94 ? -6.236 -4.779 -1.088 1.00 94.81 94 THR A N 1
ATOM 730 C CA . THR A 1 94 ? -6.382 -4.039 0.166 1.00 94.81 94 THR A CA 1
ATOM 731 C C . THR A 1 94 ? -7.763 -4.268 0.768 1.00 94.81 94 THR A C 1
ATOM 733 O O . THR A 1 94 ? -8.783 -3.838 0.230 1.00 94.81 94 THR A O 1
ATOM 736 N N . THR A 1 95 ? -7.792 -4.934 1.920 1.00 95.75 95 THR A N 1
ATOM 737 C CA . THR A 1 95 ? -9.015 -5.181 2.692 1.00 95.75 95 THR A CA 1
ATOM 738 C C . THR A 1 95 ? -9.105 -4.208 3.858 1.00 95.75 95 THR A C 1
ATOM 740 O O . THR A 1 95 ? -8.191 -4.130 4.676 1.00 95.75 95 THR A O 1
ATOM 743 N N . VAL A 1 96 ? -10.227 -3.506 3.964 1.00 95.75 96 VAL A N 1
ATOM 744 C CA . VAL A 1 96 ? -10.592 -2.673 5.110 1.00 95.75 96 VAL A CA 1
ATOM 745 C C . VAL A 1 96 ? -11.482 -3.491 6.031 1.00 95.75 96 VAL A C 1
ATOM 747 O O . VAL A 1 96 ? -12.460 -4.090 5.587 1.00 95.75 96 VAL A O 1
ATOM 750 N N . ILE A 1 97 ? -11.148 -3.524 7.314 1.00 95.81 97 ILE A N 1
ATOM 751 C CA . ILE A 1 97 ? -11.871 -4.246 8.356 1.00 95.81 97 ILE A CA 1
ATOM 752 C C . ILE A 1 97 ? -12.330 -3.218 9.384 1.00 95.81 97 ILE A C 1
ATOM 754 O O . ILE A 1 97 ? -11.516 -2.501 9.965 1.00 95.81 97 ILE A O 1
ATOM 758 N N . TRP A 1 98 ? -13.633 -3.148 9.615 1.00 94.44 98 TRP A N 1
ATOM 759 C CA . TRP A 1 98 ? -14.241 -2.113 10.446 1.00 94.44 98 TRP A CA 1
ATOM 760 C C . TRP A 1 98 ? -15.352 -2.697 11.315 1.00 94.44 98 TRP A C 1
ATOM 762 O O . TRP A 1 98 ? -15.903 -3.760 11.020 1.00 94.44 98 TRP A O 1
ATOM 772 N N . ASN A 1 99 ? -15.646 -2.023 12.424 1.00 93.56 99 ASN A N 1
ATOM 773 C CA . ASN A 1 99 ? -16.686 -2.439 13.353 1.00 93.56 99 ASN A CA 1
ATOM 774 C C . ASN A 1 99 ? -17.982 -1.669 13.081 1.00 93.56 99 ASN A C 1
ATOM 776 O O . ASN A 1 99 ? -17.999 -0.444 13.149 1.00 93.56 99 ASN A O 1
ATOM 780 N N . ASP A 1 100 ? -19.062 -2.395 12.811 1.00 92.50 100 ASP A N 1
ATOM 781 C CA . ASP A 1 100 ? -20.418 -1.863 12.725 1.00 92.50 100 ASP A CA 1
ATOM 782 C C . ASP A 1 100 ? -21.219 -2.320 13.941 1.00 92.50 100 ASP A C 1
ATOM 784 O O . ASP A 1 100 ? -21.712 -3.452 13.976 1.00 92.50 100 ASP A O 1
ATOM 788 N N . ASN A 1 101 ? -21.325 -1.461 14.957 1.00 89.81 101 ASN A N 1
ATOM 789 C CA . ASN A 1 101 ? -22.149 -1.708 16.144 1.00 89.81 101 ASN A CA 1
ATOM 790 C C . ASN A 1 101 ? -21.911 -3.095 16.784 1.00 89.81 101 ASN A C 1
ATOM 792 O O . ASN A 1 101 ? -22.847 -3.818 17.126 1.00 89.81 101 ASN A O 1
ATOM 796 N N . GLY A 1 102 ? -20.644 -3.496 16.914 1.00 89.94 102 GLY A N 1
ATOM 797 C CA . GLY A 1 102 ? -20.230 -4.787 17.471 1.00 89.94 102 GLY A CA 1
ATOM 798 C C . GLY A 1 102 ? -20.029 -5.903 16.439 1.00 89.94 102 GLY A C 1
ATOM 799 O O . GLY A 1 102 ? -19.446 -6.932 16.778 1.00 89.94 102 GLY A O 1
ATOM 800 N N . THR A 1 103 ? -20.428 -5.702 15.181 1.00 94.06 103 THR A N 1
ATOM 801 C CA . THR A 1 103 ? -20.215 -6.666 14.092 1.00 94.06 103 THR A CA 1
ATOM 802 C C . THR A 1 103 ? -19.030 -6.252 13.231 1.00 94.06 103 THR A C 1
ATOM 804 O O . THR A 1 103 ? -19.047 -5.200 12.601 1.00 94.06 103 THR A O 1
ATOM 807 N N . TRP A 1 104 ? -18.002 -7.095 13.153 1.00 94.56 104 TRP A N 1
ATOM 808 C CA . TRP A 1 104 ? -16.867 -6.852 12.263 1.00 94.56 104 TRP A CA 1
ATOM 809 C C . TRP A 1 104 ? -17.245 -7.131 10.808 1.00 94.56 104 TRP A C 1
ATOM 811 O O . TRP A 1 104 ? -17.728 -8.214 10.475 1.00 94.56 104 TRP A O 1
ATOM 821 N N . LYS A 1 105 ? -17.011 -6.145 9.945 1.00 95.75 105 LYS A N 1
ATOM 822 C CA . LYS A 1 105 ? -17.276 -6.191 8.508 1.00 95.75 105 LYS A CA 1
ATOM 823 C C . LYS A 1 105 ? -15.989 -5.977 7.726 1.00 95.75 105 LYS A C 1
ATOM 825 O O . LYS A 1 105 ? -15.006 -5.456 8.250 1.00 95.75 105 LYS A O 1
ATOM 830 N N . THR A 1 106 ? -16.011 -6.396 6.465 1.00 95.69 106 THR A N 1
ATOM 831 C CA . THR A 1 106 ? -14.895 -6.206 5.536 1.00 95.69 106 THR A CA 1
ATOM 832 C C . THR A 1 106 ? -15.376 -5.577 4.236 1.00 95.69 106 THR A C 1
ATOM 834 O O . THR A 1 106 ? -16.502 -5.825 3.802 1.00 95.69 106 THR A O 1
ATOM 837 N N . SER A 1 107 ? -14.532 -4.752 3.630 1.00 94.12 107 SER A N 1
ATOM 838 C CA . SER A 1 107 ? -14.756 -4.108 2.334 1.00 94.12 107 SER A CA 1
ATOM 839 C C . SER A 1 107 ? -13.418 -3.901 1.617 1.00 94.12 107 SER A C 1
ATOM 841 O O . SER A 1 107 ? -12.359 -3.974 2.239 1.00 94.12 107 SER A O 1
ATOM 843 N N . SER A 1 108 ? -13.434 -3.668 0.302 1.00 92.31 108 SER A N 1
ATOM 844 C CA . SER A 1 108 ? -12.241 -3.159 -0.389 1.00 92.31 108 SER A CA 1
ATOM 845 C C . SER A 1 108 ? -11.965 -1.715 0.033 1.00 92.31 108 SER A C 1
ATOM 847 O O . SER A 1 108 ? -12.868 -1.028 0.520 1.00 92.31 108 SER A O 1
ATOM 849 N N . LEU A 1 109 ? -10.739 -1.235 -0.186 1.00 90.81 109 LEU A N 1
ATOM 850 C CA . LEU A 1 109 ? -10.379 0.155 0.108 1.00 90.81 109 LEU A CA 1
ATOM 851 C C . LEU A 1 109 ? -11.284 1.155 -0.636 1.00 90.81 109 LEU A C 1
ATOM 853 O O . LEU A 1 109 ? -11.831 2.066 -0.018 1.00 90.81 109 LEU A O 1
ATOM 857 N N . GLU A 1 110 ? -11.540 0.928 -1.924 1.00 90.19 110 GLU A N 1
ATOM 858 C CA . GLU A 1 110 ? -12.464 1.751 -2.709 1.00 90.19 110 GLU A CA 1
ATOM 859 C C . GLU A 1 110 ? -13.900 1.720 -2.158 1.00 90.19 110 GLU A C 1
ATOM 861 O O . GLU A 1 110 ? -14.548 2.762 -2.054 1.00 90.19 110 GLU A O 1
ATOM 866 N N . ALA A 1 111 ? -14.419 0.543 -1.790 1.00 92.31 111 ALA A N 1
ATOM 867 C CA . ALA A 1 111 ? -15.772 0.432 -1.249 1.00 92.31 111 ALA A CA 1
ATOM 868 C C . ALA A 1 111 ? -15.889 1.115 0.118 1.00 92.31 111 ALA A C 1
ATOM 870 O O . ALA A 1 111 ? -16.881 1.793 0.368 1.00 92.31 111 ALA A O 1
ATOM 871 N N . ALA A 1 112 ? -14.874 0.977 0.977 1.00 93.31 112 ALA A N 1
ATOM 872 C CA . ALA A 1 112 ? -14.816 1.668 2.259 1.00 93.31 112 ALA A CA 1
ATOM 873 C C . ALA A 1 112 ? -14.832 3.189 2.082 1.00 93.31 112 ALA A C 1
ATOM 875 O O . ALA A 1 112 ? -15.560 3.879 2.788 1.00 93.31 112 ALA A O 1
ATOM 876 N N . PHE A 1 113 ? -14.082 3.696 1.103 1.00 92.81 113 PHE A N 1
ATOM 877 C CA . PHE A 1 113 ? -14.070 5.116 0.776 1.00 92.81 113 PHE A CA 1
ATOM 878 C C . PHE A 1 113 ? -15.433 5.601 0.266 1.00 92.81 113 PHE A 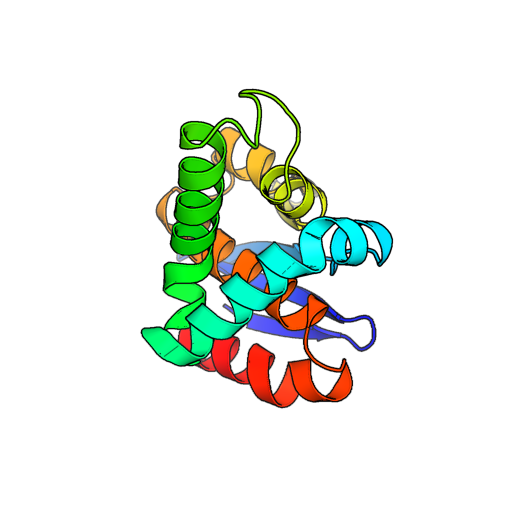C 1
ATOM 880 O O . PHE A 1 113 ? -15.993 6.558 0.791 1.00 92.81 113 PHE A O 1
ATOM 887 N N . ARG A 1 114 ? -16.031 4.892 -0.700 1.00 92.69 114 ARG A N 1
ATOM 888 C CA . ARG A 1 114 ? -17.352 5.243 -1.258 1.00 92.69 114 ARG A CA 1
ATOM 889 C C . ARG A 1 114 ? -18.491 5.180 -0.241 1.00 92.69 114 ARG A C 1
ATOM 891 O O . ARG A 1 114 ? -19.499 5.849 -0.428 1.00 92.69 114 ARG A O 1
ATOM 898 N N . GLN A 1 115 ? -18.364 4.331 0.773 1.00 93.62 115 GLN A N 1
ATOM 899 C CA . GLN A 1 115 ? -19.340 4.181 1.854 1.00 93.62 115 GLN A CA 1
ATOM 900 C C . GLN A 1 115 ? -19.073 5.137 3.022 1.00 93.62 115 GLN A C 1
ATOM 902 O O . GLN A 1 115 ? -19.725 5.001 4.053 1.00 93.62 115 GLN A O 1
ATOM 907 N N . GLU A 1 116 ? -18.106 6.053 2.885 1.00 93.06 116 GLU A N 1
ATOM 908 C CA . GLU A 1 116 ? -17.691 6.994 3.934 1.00 93.06 116 GLU A CA 1
ATOM 909 C C . GLU A 1 116 ? -17.263 6.281 5.233 1.00 93.06 116 GLU A C 1
ATOM 911 O O . GLU A 1 116 ? -17.276 6.853 6.321 1.00 93.06 116 GLU A O 1
ATOM 916 N N . ILE A 1 117 ? -16.848 5.010 5.123 1.00 93.12 117 ILE A N 1
ATOM 917 C CA . ILE A 1 117 ? -16.299 4.238 6.242 1.00 93.12 117 ILE A CA 1
ATOM 918 C C . ILE A 1 117 ? -14.932 4.782 6.614 1.00 93.12 117 ILE A C 1
ATOM 920 O O . ILE A 1 117 ? -14.582 4.692 7.782 1.00 93.12 117 ILE A O 1
ATOM 924 N N . ILE A 1 118 ? -14.174 5.311 5.651 1.00 93.12 118 ILE A N 1
ATOM 925 C CA . ILE A 1 118 ? -12.917 6.044 5.842 1.00 93.12 118 ILE A CA 1
ATOM 926 C C . ILE A 1 118 ? -13.064 7.447 5.258 1.00 93.12 118 ILE A C 1
ATOM 928 O O . ILE A 1 118 ? -13.696 7.618 4.215 1.00 93.12 118 ILE A O 1
ATOM 932 N N . THR A 1 119 ? -12.499 8.444 5.934 1.00 92.75 119 THR A N 1
ATOM 933 C CA . THR A 1 119 ? -12.584 9.848 5.507 1.00 92.75 119 THR A CA 1
ATOM 934 C C . THR A 1 119 ? -11.628 10.148 4.348 1.00 92.75 119 THR A C 1
ATOM 936 O O . THR A 1 119 ? -10.711 9.378 4.069 1.00 92.75 119 THR A O 1
ATOM 939 N N . ASP A 1 120 ? -11.804 11.295 3.685 1.00 91.31 120 ASP A N 1
ATOM 940 C CA . ASP A 1 120 ? -10.901 11.760 2.620 1.00 91.31 120 ASP A CA 1
ATOM 941 C C . ASP A 1 120 ? -9.437 11.851 3.071 1.00 91.31 120 ASP A C 1
ATOM 943 O O . ASP A 1 120 ? -8.524 11.494 2.321 1.00 91.31 120 ASP A O 1
ATOM 947 N N . ASP A 1 121 ? -9.205 12.340 4.288 1.00 88.81 121 ASP A N 1
ATOM 948 C CA . ASP A 1 121 ? -7.856 12.517 4.820 1.00 88.81 121 ASP A CA 1
ATOM 949 C C . ASP A 1 121 ? -7.240 11.174 5.229 1.00 88.81 121 ASP A C 1
ATOM 951 O O . ASP A 1 121 ? -6.100 10.892 4.851 1.00 88.81 121 ASP A O 1
ATOM 955 N N . GLU A 1 122 ? -8.021 10.300 5.875 1.00 91.12 122 GLU A N 1
ATOM 956 C CA . GLU A 1 122 ? -7.622 8.918 6.168 1.00 91.12 122 GLU A CA 1
ATOM 957 C C . GLU A 1 122 ? -7.275 8.161 4.879 1.00 91.12 122 GLU A C 1
ATOM 959 O O . GLU A 1 122 ? -6.227 7.523 4.784 1.00 91.12 122 GLU A O 1
ATOM 964 N N . TYR A 1 123 ? -8.121 8.273 3.851 1.00 91.06 123 TYR A N 1
ATOM 965 C CA . TYR A 1 123 ? -7.912 7.618 2.566 1.00 91.06 123 TYR A CA 1
ATOM 966 C C . TYR A 1 123 ? -6.593 8.051 1.919 1.00 91.06 123 TYR A C 1
ATOM 968 O O . TYR A 1 123 ? -5.832 7.206 1.453 1.00 91.06 123 TYR A O 1
ATOM 976 N N . ARG A 1 124 ? -6.283 9.355 1.909 1.00 86.31 124 ARG A N 1
ATOM 977 C CA . ARG A 1 124 ? -5.043 9.881 1.307 1.00 86.31 124 ARG A CA 1
ATOM 978 C C . ARG A 1 124 ? -3.787 9.348 1.985 1.00 86.31 124 ARG A C 1
ATOM 980 O O . ARG A 1 124 ? -2.798 9.088 1.301 1.00 86.31 124 ARG A O 1
ATOM 987 N N . GLU A 1 125 ? -3.807 9.228 3.307 1.00 85.88 125 GLU A N 1
ATOM 988 C CA . GLU A 1 125 ? -2.674 8.697 4.066 1.00 85.88 125 GLU A CA 1
ATOM 989 C C . GLU A 1 125 ? -2.491 7.206 3.806 1.00 85.88 125 GLU A C 1
ATOM 991 O O . GLU A 1 125 ? -1.408 6.772 3.405 1.00 85.88 125 GLU A O 1
ATOM 996 N N . VAL A 1 126 ? -3.578 6.451 3.930 1.00 90.56 126 VAL A N 1
ATOM 997 C CA . VAL A 1 126 ? -3.604 5.000 3.743 1.00 90.56 126 VAL A CA 1
ATOM 998 C C . VAL A 1 126 ? -3.193 4.608 2.334 1.00 90.56 126 VAL A C 1
ATOM 1000 O O . VAL A 1 126 ? -2.363 3.723 2.149 1.00 90.56 126 VAL A O 1
ATOM 1003 N N . GLU A 1 127 ? -3.742 5.270 1.322 1.00 91.94 127 GLU A N 1
ATOM 1004 C CA . GLU A 1 127 ? -3.449 4.963 -0.073 1.00 91.94 127 GLU A CA 1
ATOM 1005 C C . GLU A 1 127 ? -1.951 5.125 -0.378 1.00 91.94 127 GLU A C 1
ATOM 1007 O O . GLU A 1 127 ? -1.361 4.312 -1.092 1.00 91.94 127 GLU A O 1
ATOM 1012 N N . GLY A 1 128 ? -1.310 6.144 0.201 1.00 92.38 128 GLY A N 1
ATOM 1013 C CA . GLY A 1 128 ? 0.131 6.346 0.100 1.00 92.38 128 GLY A CA 1
ATOM 1014 C C . GLY A 1 128 ? 0.9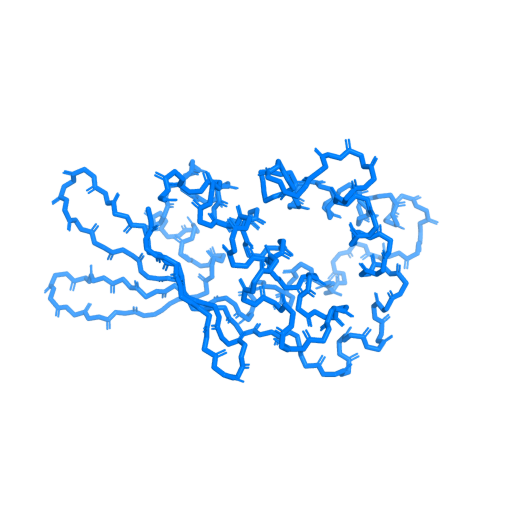37 5.200 0.718 1.00 92.38 128 GLY A C 1
ATOM 1015 O O . GLY A 1 128 ? 1.814 4.634 0.059 1.00 92.38 128 GLY A O 1
ATOM 1016 N N . GLU A 1 129 ? 0.608 4.811 1.951 1.00 92.31 129 GLU A N 1
ATOM 1017 C CA . GLU A 1 129 ? 1.253 3.692 2.649 1.00 92.31 129 GLU A CA 1
ATOM 1018 C C . GLU A 1 129 ? 1.103 2.372 1.889 1.00 92.31 129 GLU A C 1
ATOM 1020 O O . GLU A 1 129 ? 2.085 1.651 1.692 1.00 92.31 129 GLU A O 1
ATOM 1025 N N . VAL A 1 130 ? -0.110 2.083 1.414 1.00 94.06 130 VAL A N 1
ATOM 1026 C CA . VAL A 1 130 ? -0.442 0.876 0.650 1.00 94.06 130 VAL A CA 1
ATOM 1027 C C . VAL A 1 130 ? 0.406 0.807 -0.620 1.00 94.06 130 VAL A C 1
ATOM 1029 O O . VAL A 1 130 ? 1.087 -0.192 -0.857 1.00 94.06 130 VAL A O 1
ATOM 1032 N N . VAL A 1 131 ? 0.422 1.875 -1.425 1.00 95.12 131 VAL A N 1
ATOM 1033 C CA . VAL A 1 131 ? 1.190 1.908 -2.680 1.00 95.12 131 VAL A CA 1
ATOM 1034 C C . VAL A 1 131 ? 2.687 1.775 -2.398 1.00 95.12 131 VAL A C 1
ATOM 1036 O O . VAL A 1 131 ? 3.376 1.009 -3.074 1.00 95.12 131 VAL A O 1
ATOM 1039 N N . PHE A 1 132 ? 3.200 2.480 -1.386 1.00 94.38 132 PHE A N 1
ATOM 1040 C CA . PHE A 1 132 ? 4.607 2.392 -0.999 1.00 94.38 132 PHE A CA 1
ATOM 1041 C C . PHE A 1 132 ? 5.001 0.972 -0.587 1.00 94.38 132 PHE A C 1
ATOM 1043 O O . PHE A 1 132 ? 6.019 0.450 -1.057 1.00 94.38 132 PHE A O 1
ATOM 1050 N N . PHE A 1 133 ? 4.180 0.333 0.246 1.00 94.19 133 PHE A N 1
ATOM 1051 C CA . PHE A 1 133 ? 4.391 -1.034 0.696 1.00 94.19 133 PHE A CA 1
ATOM 1052 C C . PHE A 1 133 ? 4.359 -2.031 -0.469 1.00 94.19 133 PHE A C 1
ATOM 1054 O O . PHE A 1 133 ? 5.278 -2.841 -0.616 1.00 94.19 133 PHE A O 1
ATOM 1061 N N . MET A 1 134 ? 3.335 -1.969 -1.321 1.00 94.94 134 MET A N 1
ATOM 1062 C CA . MET A 1 134 ? 3.144 -2.932 -2.410 1.00 94.94 134 MET A CA 1
ATOM 1063 C C . MET A 1 134 ? 4.251 -2.843 -3.465 1.00 94.94 134 MET A C 1
ATOM 1065 O O . MET A 1 134 ? 4.790 -3.859 -3.899 1.00 94.94 134 MET A O 1
ATOM 1069 N N . VAL A 1 135 ? 4.664 -1.629 -3.828 1.00 95.12 135 VAL A N 1
ATOM 1070 C CA . VAL A 1 135 ? 5.770 -1.423 -4.773 1.00 95.12 135 VAL A CA 1
ATOM 1071 C C . VAL A 1 135 ? 7.096 -1.871 -4.160 1.00 95.12 135 VAL A C 1
ATOM 1073 O O . VAL A 1 135 ? 7.890 -2.542 -4.815 1.00 95.12 135 VAL A O 1
ATOM 1076 N N . SER A 1 136 ? 7.343 -1.546 -2.889 1.00 93.62 136 SER A N 1
ATOM 1077 C CA . SER A 1 136 ? 8.592 -1.933 -2.229 1.00 93.62 136 SER A CA 1
ATOM 1078 C C . SER A 1 136 ? 8.701 -3.442 -2.009 1.00 93.62 136 SER A C 1
ATOM 1080 O O . SER A 1 136 ? 9.787 -3.999 -2.175 1.00 93.62 136 SER A O 1
ATOM 1082 N N . SER A 1 137 ? 7.589 -4.106 -1.681 1.00 92.38 137 SER A N 1
ATOM 1083 C CA . SER A 1 137 ? 7.515 -5.564 -1.516 1.00 92.38 137 SER A CA 1
ATOM 1084 C C . SER A 1 137 ? 7.655 -6.338 -2.823 1.00 92.38 137 SER A C 1
ATOM 1086 O O . SER A 1 137 ? 8.179 -7.448 -2.796 1.00 92.38 137 SER A O 1
ATOM 1088 N N . ALA A 1 138 ? 7.286 -5.745 -3.960 1.00 93.38 138 ALA A N 1
ATOM 1089 C CA . ALA A 1 138 ? 7.507 -6.345 -5.274 1.00 93.38 138 ALA A CA 1
ATOM 1090 C C . ALA A 1 138 ? 8.983 -6.358 -5.714 1.00 93.38 138 ALA A C 1
ATOM 1092 O O . ALA A 1 138 ? 9.372 -7.202 -6.518 1.00 93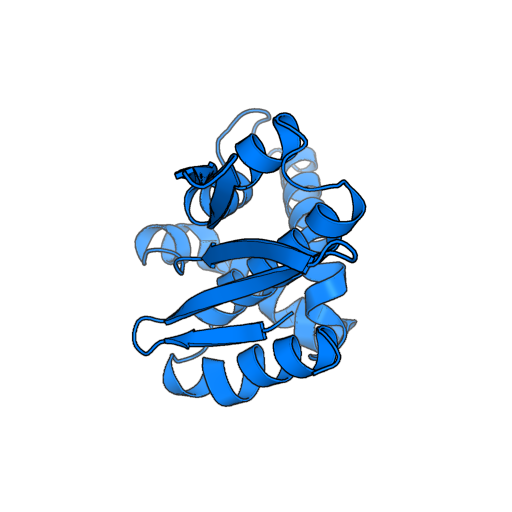.38 138 ALA A O 1
ATOM 1093 N N . ILE A 1 139 ? 9.805 -5.422 -5.220 1.00 92.44 139 ILE A N 1
ATOM 1094 C CA . ILE A 1 139 ? 11.185 -5.222 -5.701 1.00 92.44 139 ILE A CA 1
ATOM 1095 C C . ILE A 1 139 ? 12.236 -5.727 -4.708 1.00 92.44 139 ILE A C 1
ATOM 1097 O O . ILE A 1 139 ? 13.242 -6.320 -5.106 1.00 92.44 139 ILE A O 1
ATOM 1101 N N . GLN A 1 140 ? 12.053 -5.477 -3.411 1.00 89.31 140 GLN A N 1
ATOM 1102 C CA . GLN A 1 140 ? 13.043 -5.868 -2.409 1.00 89.31 140 GLN A CA 1
ATOM 1103 C C . GLN A 1 140 ? 12.869 -7.329 -1.977 1.00 89.31 140 GLN A C 1
ATOM 1105 O O . GLN A 1 140 ? 11.772 -7.881 -1.953 1.00 89.31 140 GLN A O 1
ATOM 1110 N N . LYS A 1 141 ? 13.967 -7.955 -1.536 1.00 86.81 141 LYS A N 1
ATOM 1111 C CA . LYS A 1 141 ? 13.903 -9.277 -0.898 1.00 86.81 141 LYS A CA 1
ATOM 1112 C C . LYS A 1 141 ? 13.079 -9.209 0.389 1.00 86.81 141 LYS A C 1
ATOM 1114 O O . LYS A 1 141 ? 13.238 -8.278 1.174 1.00 86.81 141 LYS A O 1
ATOM 1119 N N . ALA A 1 142 ? 12.291 -10.250 0.656 1.00 84.94 142 ALA A N 1
ATOM 1120 C CA . ALA A 1 142 ? 11.385 -10.320 1.807 1.00 84.94 142 ALA A CA 1
ATOM 1121 C C . ALA A 1 142 ? 12.054 -9.983 3.156 1.00 84.94 142 ALA A C 1
ATOM 1123 O O . ALA A 1 142 ? 11.480 -9.279 3.983 1.00 84.94 142 ALA A O 1
ATOM 1124 N N . ASN A 1 143 ? 13.295 -10.432 3.372 1.00 85.12 143 ASN A N 1
ATOM 1125 C CA . ASN A 1 143 ? 14.041 -10.177 4.608 1.00 85.12 143 ASN A CA 1
ATOM 1126 C C . ASN A 1 143 ? 14.491 -8.714 4.784 1.00 85.12 143 ASN A C 1
ATOM 1128 O O . ASN A 1 143 ? 14.890 -8.339 5.884 1.00 85.12 143 ASN A O 1
ATOM 1132 N N . LEU A 1 144 ? 14.450 -7.905 3.723 1.00 87.56 144 LEU A N 1
ATOM 1133 C CA . LEU A 1 144 ? 14.773 -6.479 3.761 1.00 87.56 144 LEU A CA 1
ATOM 1134 C C . LEU A 1 144 ? 13.539 -5.610 4.015 1.00 87.56 144 LEU A C 1
ATOM 1136 O O . LEU A 1 144 ? 13.694 -4.507 4.518 1.00 87.56 144 LEU A O 1
ATOM 1140 N N . ILE A 1 145 ? 12.329 -6.113 3.755 1.00 88.06 145 ILE A N 1
ATOM 1141 C CA . ILE A 1 145 ? 11.090 -5.328 3.845 1.00 88.06 145 ILE A CA 1
ATOM 1142 C C . ILE A 1 145 ? 10.858 -4.766 5.246 1.00 88.06 145 ILE A C 1
ATOM 1144 O O . ILE A 1 145 ? 10.697 -3.562 5.403 1.00 88.06 145 ILE A O 1
ATOM 1148 N N . ALA A 1 146 ? 10.872 -5.608 6.280 1.00 85.44 146 ALA A N 1
ATOM 1149 C CA . ALA A 1 146 ? 10.670 -5.141 7.651 1.00 85.44 146 ALA A CA 1
ATOM 1150 C C . ALA A 1 146 ? 11.717 -4.088 8.094 1.00 85.44 146 ALA A C 1
ATOM 1152 O O . ALA A 1 146 ? 11.317 -3.019 8.555 1.00 85.44 146 ALA A O 1
ATOM 1153 N N . PRO A 1 147 ? 13.041 -4.311 7.937 1.00 86.88 147 PRO A N 1
ATOM 1154 C CA . PRO A 1 147 ? 14.035 -3.331 8.375 1.00 86.88 147 PRO A CA 1
ATOM 1155 C C . PRO A 1 147 ? 14.132 -2.065 7.508 1.00 86.88 147 PRO A C 1
ATOM 1157 O O . PRO A 1 147 ? 14.750 -1.108 7.973 1.00 86.88 147 PRO A O 1
ATOM 1160 N N . THR A 1 148 ? 13.573 -2.033 6.291 1.00 87.56 148 THR A N 1
ATOM 1161 C CA . THR A 1 148 ? 13.578 -0.840 5.420 1.00 87.56 148 THR A CA 1
ATOM 1162 C C . THR A 1 148 ? 12.193 -0.197 5.331 1.00 87.56 148 THR A C 1
ATOM 1164 O O . THR A 1 148 ? 11.983 0.887 5.868 1.00 87.56 148 THR A O 1
ATOM 1167 N N . VAL A 1 149 ? 11.245 -0.874 4.683 1.00 86.94 149 VAL A N 1
ATOM 1168 C CA . VAL A 1 149 ? 9.873 -0.420 4.423 1.00 86.94 149 VAL A CA 1
ATOM 1169 C C . VAL A 1 149 ? 9.105 -0.286 5.728 1.00 86.94 149 VAL A C 1
ATOM 1171 O O . VAL A 1 149 ? 8.476 0.741 5.942 1.00 86.94 149 VAL A O 1
ATOM 1174 N N . GLY A 1 150 ? 9.211 -1.281 6.617 1.00 85.19 150 GLY A N 1
ATOM 1175 C CA . GLY A 1 150 ? 8.575 -1.242 7.937 1.00 85.19 150 GLY A CA 1
ATOM 1176 C C . GLY A 1 150 ? 9.021 -0.020 8.734 1.00 85.19 150 GLY A C 1
ATOM 1177 O O . GLY A 1 150 ? 8.190 0.796 9.100 1.00 85.19 150 GLY A O 1
ATOM 1178 N N . LYS A 1 151 ? 10.337 0.195 8.866 1.00 85.81 151 LYS A N 1
ATOM 1179 C CA . LYS A 1 151 ? 10.869 1.391 9.544 1.00 85.81 151 LYS A CA 1
ATOM 1180 C C . LYS A 1 151 ? 10.430 2.705 8.902 1.00 85.81 151 LYS A C 1
ATOM 1182 O O . LYS A 1 151 ? 10.182 3.670 9.613 1.00 85.81 151 LYS A O 1
ATOM 1187 N N . ALA A 1 152 ? 10.381 2.772 7.573 1.00 86.56 152 ALA A N 1
ATOM 1188 C CA . ALA A 1 152 ? 9.932 3.973 6.876 1.00 86.56 152 ALA A CA 1
ATOM 1189 C C . ALA A 1 152 ? 8.451 4.275 7.155 1.00 86.56 152 ALA A C 1
ATOM 1191 O O . ALA A 1 152 ? 8.106 5.434 7.366 1.00 86.56 152 ALA A O 1
ATOM 1192 N N . LEU A 1 153 ? 7.604 3.242 7.191 1.00 87.19 153 LEU A N 1
ATOM 1193 C CA . LEU A 1 153 ? 6.189 3.354 7.544 1.00 87.19 153 LEU A CA 1
ATOM 1194 C C . LEU A 1 153 ? 6.002 3.724 9.021 1.00 87.19 153 LEU A C 1
ATOM 1196 O O . LEU A 1 153 ? 5.231 4.634 9.305 1.00 87.19 153 LEU A O 1
ATOM 1200 N N . ASP A 1 154 ? 6.758 3.110 9.936 1.00 85.81 154 ASP A N 1
ATOM 1201 C CA . ASP A 1 154 ? 6.733 3.446 11.367 1.00 85.81 154 ASP A CA 1
ATOM 1202 C C . ASP A 1 154 ? 7.065 4.935 11.569 1.00 85.81 154 ASP A C 1
ATOM 1204 O O . ASP A 1 154 ? 6.249 5.693 12.098 1.00 85.81 154 ASP A O 1
ATOM 1208 N N . MET A 1 155 ? 8.193 5.390 11.005 1.00 84.31 155 MET A N 1
ATOM 1209 C CA . MET A 1 155 ? 8.625 6.791 11.066 1.00 84.31 155 MET A CA 1
ATOM 1210 C C . MET A 1 155 ? 7.614 7.758 10.439 1.00 84.31 155 MET A C 1
ATOM 1212 O O . MET A 1 155 ? 7.408 8.849 10.967 1.00 84.31 155 MET A O 1
ATOM 1216 N N . TYR A 1 156 ? 7.007 7.387 9.307 1.00 81.94 156 TYR A N 1
ATOM 1217 C CA . TYR A 1 156 ? 5.989 8.203 8.640 1.00 81.94 156 TYR A CA 1
ATOM 1218 C C . TYR A 1 156 ? 4.714 8.317 9.483 1.00 81.94 156 TYR A C 1
ATOM 1220 O O . TYR A 1 156 ? 4.169 9.408 9.629 1.00 81.94 156 TYR A O 1
ATOM 1228 N N . SER A 1 157 ? 4.285 7.212 10.093 1.00 73.44 157 SER A N 1
ATOM 1229 C CA . SER A 1 157 ? 3.107 7.154 10.962 1.00 73.44 157 SER A CA 1
ATOM 1230 C C . SER A 1 157 ? 3.310 7.821 12.334 1.00 73.44 157 SER A C 1
ATOM 1232 O O . SER A 1 157 ? 2.371 7.883 13.134 1.00 73.44 157 SER A O 1
ATOM 1234 N N . GLY A 1 158 ? 4.522 8.326 12.604 1.00 63.62 158 GLY A N 1
ATOM 1235 C CA . GLY A 1 158 ? 4.885 9.004 13.846 1.00 63.62 158 GLY A CA 1
ATOM 1236 C C . GLY A 1 158 ? 5.020 8.067 15.047 1.00 63.62 158 GLY A C 1
ATOM 1237 O O . GLY A 1 158 ? 4.792 8.515 16.173 1.00 63.62 158 GLY A O 1
ATOM 1238 N N . GLN A 1 159 ? 5.348 6.789 14.814 1.00 48.06 159 GLN A N 1
ATOM 1239 C CA . GLN A 1 159 ? 5.573 5.772 15.851 1.00 48.06 159 GLN A CA 1
ATOM 1240 C C . GLN A 1 159 ? 7.053 5.436 16.050 1.00 48.06 159 GLN A C 1
ATOM 1242 O O . GLN A 1 159 ? 7.821 5.441 15.060 1.00 48.06 159 GLN A O 1
#